Protein AF-A0A7K7GJT8-F1 (afdb_monomer_lite)

Structure (mmCIF, N/CA/C/O backbone):
data_AF-A0A7K7GJT8-F1
#
_entry.id   AF-A0A7K7GJT8-F1
#
loop_
_atom_site.group_PDB
_atom_site.id
_atom_site.type_symbol
_atom_site.label_atom_id
_atom_site.label_alt_id
_atom_site.label_comp_id
_atom_site.label_asym_id
_atom_site.label_entity_id
_atom_site.label_seq_id
_atom_site.pdbx_PDB_ins_code
_atom_site.Cartn_x
_atom_site.Cartn_y
_atom_site.Cartn_z
_atom_site.occupancy
_atom_site.B_iso_or_equiv
_atom_site.auth_seq_id
_atom_site.auth_comp_id
_atom_site.auth_asym_id
_atom_site.auth_atom_id
_atom_site.pdbx_PDB_model_num
ATOM 1 N N . ASP A 1 1 ? -29.298 3.660 -27.509 1.00 39.47 1 ASP A N 1
ATOM 2 C CA . ASP A 1 1 ? -29.161 4.977 -28.147 1.00 39.47 1 ASP A CA 1
ATOM 3 C C . ASP A 1 1 ? -28.005 5.709 -27.476 1.00 39.47 1 ASP A C 1
ATOM 5 O O . ASP A 1 1 ? -28.169 6.257 -26.399 1.00 39.47 1 ASP A O 1
ATOM 9 N N . LEU A 1 2 ? -26.759 5.332 -27.776 1.00 44.94 2 LEU A N 1
ATOM 10 C CA . LEU A 1 2 ? -25.923 5.851 -28.872 1.00 44.94 2 LEU A CA 1
ATOM 11 C C . LEU A 1 2 ? -25.802 7.380 -28.849 1.00 44.94 2 LEU A C 1
ATOM 13 O O . LEU A 1 2 ? -26.699 8.089 -29.284 1.00 44.94 2 LEU A O 1
ATOM 17 N N . GLY A 1 3 ? -24.650 7.869 -28.386 1.00 35.66 3 GLY A N 1
ATOM 18 C CA . GLY A 1 3 ? -24.319 9.288 -28.468 1.00 35.66 3 GLY A CA 1
ATOM 19 C C . GLY A 1 3 ? -22.978 9.669 -27.846 1.00 35.66 3 GLY A C 1
ATOM 20 O O . GLY A 1 3 ? -22.926 10.601 -27.053 1.00 35.66 3 GLY A O 1
ATOM 21 N N . PHE A 1 4 ? -21.887 8.973 -28.189 1.00 38.91 4 PHE A N 1
ATOM 22 C CA . PHE A 1 4 ? -20.541 9.524 -28.000 1.00 38.91 4 PHE A CA 1
ATOM 23 C C . PHE A 1 4 ? -20.404 10.764 -28.896 1.00 38.91 4 PHE A C 1
ATOM 25 O O . PHE A 1 4 ? -20.379 10.632 -30.119 1.00 38.91 4 PHE A O 1
ATOM 32 N N . ARG A 1 5 ? -20.298 11.966 -28.318 1.00 42.88 5 ARG A N 1
ATOM 33 C CA . ARG A 1 5 ? -19.765 13.122 -29.052 1.00 42.88 5 ARG A CA 1
ATOM 34 C C . ARG A 1 5 ? -18.269 13.218 -28.799 1.00 42.88 5 ARG A C 1
ATOM 36 O O . ARG A 1 5 ? -17.836 13.626 -27.727 1.00 42.88 5 ARG A O 1
ATOM 43 N N . ALA A 1 6 ? -17.507 12.844 -29.820 1.00 46.03 6 ALA A N 1
ATOM 44 C CA . ALA A 1 6 ? -16.125 13.254 -29.979 1.00 46.03 6 ALA A CA 1
ATOM 45 C C . ALA A 1 6 ? -16.055 14.788 -30.049 1.00 46.03 6 ALA A C 1
ATOM 47 O O . ALA A 1 6 ? -16.817 15.416 -30.788 1.00 46.03 6 ALA A O 1
ATOM 48 N N . VAL A 1 7 ? -15.137 15.375 -29.287 1.00 44.69 7 VAL A N 1
ATOM 49 C CA . VAL A 1 7 ? -14.633 16.724 -29.538 1.00 44.69 7 VAL A CA 1
ATOM 50 C C . VAL A 1 7 ? -13.154 16.583 -29.877 1.00 44.69 7 VAL A C 1
ATOM 52 O O . VAL A 1 7 ? -12.277 16.658 -29.025 1.00 44.69 7 VAL A O 1
ATOM 55 N N . GLU A 1 8 ? -12.888 16.284 -31.145 1.00 43.06 8 GLU A N 1
ATOM 56 C CA . GLU A 1 8 ? -11.614 16.651 -31.750 1.00 43.06 8 GLU A CA 1
ATOM 57 C C . GLU A 1 8 ? -11.720 18.125 -32.140 1.00 43.06 8 GLU A C 1
ATOM 59 O O . GLU A 1 8 ? -12.668 18.539 -32.806 1.00 43.06 8 GLU A O 1
ATOM 64 N N . GLY A 1 9 ? -10.786 18.928 -31.641 1.00 41.00 9 GLY A N 1
ATOM 65 C CA . GLY A 1 9 ? -10.770 20.376 -31.801 1.00 41.00 9 GLY A CA 1
ATOM 66 C C . GLY A 1 9 ? -9.337 20.876 -31.876 1.00 41.00 9 GLY A C 1
ATOM 67 O O . GLY A 1 9 ? -8.808 21.411 -30.911 1.00 41.00 9 GLY A O 1
ATOM 68 N N . GLU A 1 10 ? -8.713 20.588 -33.014 1.00 47.44 10 GLU A N 1
ATOM 69 C CA . GLU A 1 10 ? -7.806 21.461 -33.765 1.00 47.44 10 GLU A CA 1
ATOM 70 C C . GLU A 1 10 ? -6.846 22.361 -32.961 1.00 47.44 10 GLU A C 1
ATOM 72 O O . GLU A 1 10 ? -7.121 23.523 -32.671 1.00 47.44 10 GLU A O 1
ATOM 77 N N . VAL A 1 11 ? -5.624 21.867 -32.742 1.00 43.91 11 VAL A N 1
ATOM 78 C CA . VAL A 1 11 ? -4.437 22.727 -32.601 1.00 43.91 11 VAL A CA 1
ATOM 79 C C . VAL A 1 11 ? -3.444 22.354 -33.700 1.00 43.91 11 VAL A C 1
ATOM 81 O O . VAL A 1 11 ? -2.338 21.889 -33.451 1.00 43.91 11 VAL A O 1
ATOM 84 N N . PHE A 1 12 ? -3.851 22.556 -34.953 1.00 40.84 12 PHE A N 1
ATOM 85 C CA . PHE A 1 12 ? -2.918 22.649 -36.073 1.00 40.84 12 PHE A CA 1
ATOM 86 C C . PHE A 1 12 ? -2.657 24.128 -36.347 1.00 40.84 12 PHE A C 1
ATOM 88 O O . PHE A 1 12 ? -3.250 24.741 -37.230 1.00 40.84 12 PHE A O 1
ATOM 95 N N . ARG A 1 13 ? -1.755 24.729 -35.562 1.00 40.72 13 ARG A N 1
ATOM 96 C CA . ARG A 1 13 ? -1.077 25.941 -36.023 1.00 40.72 13 ARG A CA 1
ATOM 97 C C . ARG A 1 13 ? -0.062 25.524 -37.079 1.00 40.72 13 ARG A C 1
ATOM 99 O O . ARG A 1 13 ? 0.952 24.912 -36.767 1.00 40.72 13 ARG A O 1
ATOM 106 N N . SER A 1 14 ? -0.403 25.865 -38.313 1.00 40.84 14 SER A N 1
ATOM 107 C CA . SER A 1 14 ? 0.435 26.026 -39.495 1.00 40.84 14 SER A CA 1
ATOM 108 C C . SER A 1 14 ? 1.944 25.998 -39.223 1.00 40.84 14 SER A C 1
ATOM 110 O O . SER A 1 14 ? 2.515 26.966 -38.720 1.00 40.84 14 SER A O 1
ATOM 112 N N . LEU A 1 15 ? 2.599 24.905 -39.618 1.00 43.25 15 LEU A N 1
ATOM 113 C CA . LEU A 1 15 ? 4.038 24.894 -39.873 1.00 43.25 15 LEU A CA 1
ATOM 114 C C . LEU 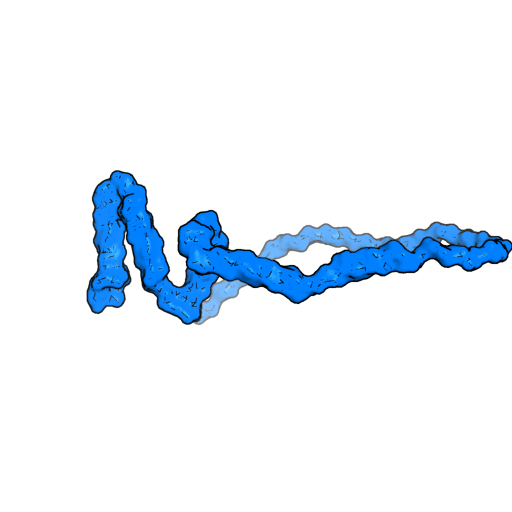A 1 15 ? 4.268 25.515 -41.260 1.00 43.25 15 LEU A C 1
ATOM 116 O O . LEU A 1 15 ? 3.637 25.069 -42.221 1.00 43.25 15 LEU A O 1
ATOM 120 N N . PRO A 1 16 ? 5.136 26.529 -41.410 1.00 41.62 16 PRO A N 1
ATOM 121 C CA . PRO A 1 16 ? 5.504 27.009 -42.731 1.00 41.62 16 PRO A CA 1
ATOM 122 C C . PRO A 1 16 ? 6.258 25.905 -43.482 1.00 41.62 16 PRO A C 1
ATOM 124 O O . PRO A 1 16 ? 7.299 25.419 -43.039 1.00 41.62 16 PRO A O 1
ATOM 127 N N . THR A 1 17 ? 5.727 25.517 -44.639 1.00 43.41 17 THR A N 1
ATOM 128 C CA . THR A 1 17 ? 6.405 24.682 -45.630 1.00 43.41 17 THR A CA 1
ATOM 129 C C . THR A 1 17 ? 7.583 25.459 -46.213 1.00 43.41 17 THR A C 1
ATOM 131 O O . THR A 1 17 ? 7.417 26.214 -47.172 1.00 43.41 17 THR A O 1
ATOM 134 N N . LEU A 1 18 ? 8.783 25.289 -45.652 1.00 37.47 18 LEU A N 1
ATOM 135 C CA . LEU A 1 18 ? 10.015 25.704 -46.322 1.00 37.47 18 LEU A CA 1
ATOM 136 C C . LEU A 1 18 ? 10.370 24.658 -47.389 1.00 37.47 18 LEU A C 1
ATOM 138 O O . LEU A 1 18 ? 11.157 23.740 -47.178 1.00 37.47 18 LEU A O 1
ATOM 142 N N . SER A 1 19 ? 9.747 24.807 -48.556 1.00 49.44 19 SER A N 1
ATOM 143 C CA . SER A 1 19 ? 10.322 24.341 -49.814 1.00 49.44 19 SER A CA 1
ATOM 144 C C . SER A 1 19 ? 11.505 25.258 -50.124 1.00 49.44 19 SER A C 1
ATOM 146 O O . SER A 1 19 ? 11.338 26.376 -50.604 1.00 49.44 19 SER A O 1
ATOM 148 N N . GLY A 1 20 ? 12.700 24.821 -49.745 1.00 37.75 20 GLY A N 1
ATOM 149 C CA . GLY A 1 20 ? 13.942 25.531 -50.010 1.00 37.75 20 GLY A CA 1
ATOM 150 C C . GLY A 1 20 ? 15.037 24.517 -50.274 1.00 37.75 20 GLY A C 1
ATOM 151 O O . GLY A 1 20 ? 15.647 24.005 -49.341 1.00 37.75 20 GLY A O 1
ATOM 152 N N . SER A 1 21 ? 15.261 24.195 -51.547 1.00 51.28 21 SER A N 1
ATOM 153 C CA . SER A 1 21 ? 16.447 23.458 -51.978 1.00 51.28 21 SER A CA 1
ATOM 154 C C . SER A 1 21 ? 17.698 24.236 -51.549 1.00 51.28 21 SER A C 1
ATOM 156 O O . SER A 1 21 ? 17.813 25.413 -51.901 1.00 51.28 21 SER A O 1
ATOM 158 N N . PRO A 1 22 ? 18.645 23.637 -50.811 1.00 43.09 22 PRO A N 1
ATOM 159 C CA . PRO A 1 22 ? 19.897 24.313 -50.513 1.00 43.09 22 PRO A CA 1
ATOM 160 C C . PRO A 1 22 ? 20.756 24.367 -51.786 1.00 43.09 22 PRO A C 1
ATOM 162 O O . PRO A 1 22 ? 21.120 23.335 -52.349 1.00 43.09 22 PRO A O 1
ATOM 165 N N . GLN A 1 23 ? 21.052 25.579 -52.262 1.00 50.16 23 GLN A N 1
ATOM 166 C CA . GLN A 1 23 ? 22.049 25.811 -53.310 1.00 50.16 23 GLN A CA 1
ATOM 167 C C . GLN A 1 23 ? 23.450 25.507 -52.769 1.00 50.16 23 GLN A C 1
ATOM 169 O O . GLN A 1 23 ? 23.826 25.984 -51.698 1.00 50.16 23 GLN A O 1
ATOM 174 N N . LEU A 1 24 ? 24.218 24.727 -53.531 1.00 53.00 24 LEU A N 1
ATOM 175 C CA . LEU A 1 24 ? 25.621 24.428 -53.258 1.00 53.00 24 LEU A CA 1
ATOM 176 C C . LEU A 1 24 ? 26.492 25.645 -53.617 1.00 53.00 24 LEU A C 1
ATOM 178 O O . LEU A 1 24 ? 26.412 26.121 -54.752 1.00 53.00 24 LEU A O 1
ATOM 182 N N . PRO A 1 25 ? 27.342 26.148 -52.707 1.00 39.81 25 PRO A N 1
ATOM 183 C CA . PRO A 1 25 ? 28.303 27.183 -53.039 1.00 39.81 25 PRO A CA 1
ATOM 184 C C . PRO A 1 25 ? 29.561 26.560 -53.660 1.00 39.81 25 PRO A C 1
ATOM 186 O O . PRO A 1 25 ? 30.218 25.734 -53.038 1.00 39.81 25 PRO A O 1
ATOM 189 N N . GLY A 1 26 ? 29.911 27.023 -54.861 1.00 43.31 26 GLY A N 1
ATOM 190 C CA . GLY A 1 26 ? 31.281 27.013 -55.381 1.00 43.31 26 GLY A CA 1
ATOM 191 C C . GLY A 1 26 ? 31.794 25.677 -55.920 1.00 43.31 26 GLY A C 1
ATOM 192 O O . GLY A 1 26 ? 32.139 24.765 -55.177 1.00 43.31 26 GLY A O 1
ATOM 193 N N . SER A 1 27 ? 31.955 25.600 -57.241 1.00 47.31 27 SER A N 1
ATOM 194 C CA . SER A 1 27 ? 32.888 24.659 -57.858 1.00 47.31 27 SER A CA 1
ATOM 195 C C . SER A 1 27 ? 34.308 25.012 -57.405 1.00 47.31 27 SER A C 1
ATOM 197 O O . SER A 1 27 ? 34.875 26.008 -57.862 1.00 47.31 27 SER A O 1
ATOM 199 N N . PHE A 1 28 ? 34.887 24.220 -56.508 1.00 42.78 28 PHE A N 1
ATOM 200 C CA . PHE A 1 28 ? 36.320 24.283 -56.253 1.00 42.78 28 PHE A CA 1
ATOM 201 C C . PHE A 1 28 ? 37.034 23.600 -57.420 1.00 42.78 28 PHE A C 1
ATOM 203 O O . PHE A 1 28 ? 36.830 22.417 -57.689 1.00 42.78 28 PHE A O 1
ATOM 210 N N . SER A 1 29 ? 37.828 24.381 -58.149 1.00 50.03 29 SER A N 1
ATOM 211 C CA . SER A 1 29 ? 38.801 23.860 -59.100 1.00 50.03 29 SER A CA 1
ATOM 212 C C . SER A 1 29 ? 39.845 23.099 -58.289 1.00 50.03 29 SER A C 1
ATOM 214 O O . SER A 1 29 ? 40.575 23.717 -57.522 1.00 50.03 29 SER A O 1
ATOM 216 N N . MET A 1 30 ? 39.859 21.771 -58.395 1.00 55.44 30 MET A N 1
ATOM 217 C CA . MET A 1 30 ? 40.840 20.932 -57.714 1.00 55.44 30 MET A CA 1
ATOM 218 C C . MET A 1 30 ? 42.108 20.912 -58.561 1.00 55.44 30 MET A C 1
ATOM 220 O O . MET A 1 30 ? 42.183 20.192 -59.558 1.00 55.44 30 MET A O 1
ATOM 224 N N . ASP A 1 31 ? 43.069 21.764 -58.213 1.00 49.34 31 ASP A N 1
ATOM 225 C CA . ASP A 1 31 ? 44.429 21.609 -58.699 1.00 49.34 31 ASP A CA 1
ATOM 226 C C . ASP A 1 31 ? 45.080 20.390 -58.035 1.00 49.34 31 ASP A C 1
ATOM 228 O O . ASP A 1 31 ? 44.798 20.011 -56.898 1.00 49.34 31 ASP A O 1
ATOM 232 N N . SER A 1 32 ? 45.867 19.694 -58.845 1.00 52.09 32 SER A N 1
ATOM 233 C CA . SER A 1 32 ? 46.510 18.437 -58.506 1.00 52.09 32 SER A CA 1
ATOM 234 C C . SER A 1 32 ? 47.648 18.705 -57.527 1.00 52.09 32 SER A C 1
ATOM 236 O O . SER A 1 32 ? 48.617 19.356 -57.911 1.00 52.09 32 SER A O 1
ATOM 238 N N . GLN A 1 33 ? 47.564 18.153 -56.314 1.00 53.81 33 GLN A N 1
ATOM 239 C CA . GLN A 1 33 ? 48.698 18.103 -55.398 1.00 53.81 33 GLN A CA 1
ATOM 240 C C . GLN A 1 33 ? 48.888 16.700 -54.803 1.00 53.81 33 GLN A C 1
ATOM 242 O O . GLN A 1 33 ? 47.974 16.022 -54.338 1.00 53.81 33 GLN A O 1
ATOM 247 N N . ASP A 1 34 ? 50.126 16.288 -54.971 1.00 52.19 34 ASP A N 1
ATOM 248 C CA . ASP A 1 34 ? 50.863 15.055 -54.783 1.00 52.19 34 ASP A CA 1
ATOM 249 C C . ASP A 1 34 ? 51.256 14.781 -53.320 1.00 52.19 34 ASP A C 1
ATOM 251 O O . ASP A 1 34 ? 51.515 15.720 -52.581 1.00 52.19 34 ASP A O 1
ATOM 255 N N . GLY A 1 35 ? 51.332 13.485 -52.959 1.00 53.88 35 GLY A N 1
ATOM 256 C CA . GLY A 1 35 ? 52.096 12.878 -51.840 1.00 53.88 35 GLY A CA 1
ATOM 257 C C . GLY A 1 35 ? 51.859 13.442 -50.428 1.00 53.88 35 GLY A C 1
ATOM 258 O O . GLY A 1 35 ? 52.152 14.587 -50.137 1.00 53.88 35 GLY A O 1
ATOM 259 N N . GLU A 1 36 ? 51.378 12.699 -49.434 1.00 45.41 36 GLU A N 1
ATOM 260 C CA . GLU A 1 36 ? 52.061 11.577 -48.777 1.00 45.41 36 GLU A CA 1
ATOM 261 C C . GLU A 1 36 ? 51.084 10.982 -47.743 1.00 45.41 36 GLU A C 1
ATOM 263 O O . GLU A 1 36 ? 50.455 11.706 -46.967 1.00 45.41 36 GLU A O 1
ATOM 268 N N . ALA A 1 37 ? 50.948 9.657 -47.716 1.00 51.25 37 ALA A N 1
ATOM 269 C CA . ALA A 1 37 ? 50.132 8.951 -46.733 1.00 51.25 37 ALA A CA 1
ATOM 270 C C . ALA A 1 37 ? 50.930 8.748 -45.431 1.00 51.25 37 ALA A C 1
ATOM 272 O O . ALA A 1 37 ? 51.608 7.739 -45.259 1.00 51.25 37 ALA A O 1
ATOM 273 N N . GLY A 1 38 ? 50.836 9.703 -44.503 1.00 46.50 38 GLY A N 1
ATOM 274 C CA . GLY A 1 38 ? 51.333 9.575 -43.130 1.00 46.50 38 GLY A CA 1
ATOM 275 C C . GLY A 1 38 ? 50.214 9.159 -42.174 1.00 46.50 38 GLY A C 1
ATOM 276 O O . GLY A 1 38 ? 49.309 9.936 -41.885 1.00 46.50 38 GLY A O 1
ATOM 277 N N . LEU A 1 39 ? 50.258 7.912 -41.713 1.00 56.62 39 LEU A N 1
ATOM 278 C CA . LEU A 1 39 ? 49.297 7.284 -40.805 1.00 56.62 39 LEU A CA 1
ATOM 279 C C . LEU A 1 39 ? 49.351 7.909 -39.397 1.00 56.62 39 LEU A C 1
ATOM 281 O O . LEU A 1 39 ? 50.217 7.552 -38.610 1.00 56.62 39 LEU A O 1
ATOM 285 N N . GLU A 1 40 ? 48.390 8.760 -39.041 1.00 52.75 40 GLU A N 1
ATOM 286 C CA . GLU A 1 40 ? 48.118 9.106 -37.635 1.00 52.75 40 GLU A CA 1
ATOM 287 C C . GLU A 1 40 ? 46.619 9.381 -37.427 1.00 52.75 40 GLU A C 1
ATOM 289 O O . GLU A 1 40 ? 46.174 10.500 -37.199 1.00 52.75 40 GLU A O 1
ATOM 294 N N . SER A 1 41 ? 45.775 8.359 -37.589 1.00 51.34 41 SER A N 1
ATOM 295 C CA . SER A 1 41 ? 44.368 8.468 -37.171 1.00 51.34 41 SER A CA 1
ATOM 296 C C . SER A 1 41 ? 43.719 7.101 -36.979 1.00 51.34 41 SER A C 1
ATOM 298 O O . SER A 1 41 ? 42.708 6.758 -37.589 1.00 51.34 41 SER A O 1
ATOM 300 N N . THR A 1 42 ? 44.336 6.259 -36.154 1.00 50.81 42 THR A N 1
ATOM 301 C CA . THR A 1 42 ? 43.770 4.948 -35.798 1.00 50.81 42 THR A CA 1
ATOM 302 C C . THR A 1 42 ? 43.618 4.743 -34.293 1.00 50.81 42 THR A C 1
ATOM 304 O O . THR A 1 42 ? 42.737 3.982 -33.898 1.00 50.81 42 THR A O 1
ATOM 307 N N . GLU A 1 43 ? 44.347 5.475 -33.445 1.00 55.34 43 GLU A N 1
ATOM 308 C CA . GLU A 1 43 ? 44.204 5.366 -31.982 1.00 55.34 43 GLU A CA 1
ATOM 309 C C . GLU A 1 43 ? 42.929 6.038 -31.454 1.00 55.34 43 GLU A C 1
ATOM 311 O O . GLU A 1 43 ? 42.153 5.410 -30.733 1.00 55.34 43 GLU A O 1
ATOM 316 N N . VAL A 1 44 ? 42.616 7.259 -31.900 1.00 56.38 44 VAL A N 1
ATOM 317 C CA . VAL A 1 44 ? 41.440 8.015 -31.416 1.00 56.38 44 VAL A CA 1
ATOM 318 C C . VAL A 1 44 ? 40.120 7.307 -31.758 1.00 56.38 44 VAL A C 1
ATOM 320 O O . VAL A 1 44 ? 39.158 7.332 -30.989 1.00 56.38 44 VAL A O 1
ATOM 323 N N . ARG A 1 45 ? 40.070 6.611 -32.901 1.00 54.50 45 ARG A N 1
ATOM 324 C CA . ARG A 1 45 ? 38.891 5.843 -33.329 1.00 54.50 45 ARG A CA 1
ATOM 325 C C . ARG A 1 45 ? 38.673 4.598 -32.464 1.00 54.50 45 ARG A C 1
ATOM 327 O O . ARG A 1 45 ? 37.521 4.226 -32.250 1.00 54.50 45 ARG A O 1
ATOM 334 N N . GLY A 1 46 ? 39.747 3.988 -31.957 1.00 57.31 46 GLY A N 1
ATOM 335 C CA . GLY A 1 46 ? 39.683 2.858 -31.029 1.00 57.31 46 GLY A CA 1
ATOM 336 C C . GLY A 1 46 ? 39.119 3.267 -29.669 1.00 57.31 46 GLY A C 1
ATOM 337 O O . GLY A 1 46 ? 38.189 2.634 -29.181 1.00 57.31 46 GLY A O 1
ATOM 338 N N . GLU A 1 47 ? 39.593 4.381 -29.108 1.00 60.41 47 GLU A N 1
ATOM 339 C CA . GLU A 1 47 ? 39.123 4.885 -27.808 1.00 60.41 47 GLU A CA 1
ATOM 340 C C . GLU A 1 47 ? 37.657 5.333 -27.826 1.00 60.41 47 GLU A C 1
ATOM 342 O O . GLU A 1 47 ? 36.901 5.092 -26.881 1.00 60.41 47 GLU A O 1
ATOM 347 N N . ILE A 1 48 ? 37.238 5.990 -28.910 1.00 69.06 48 ILE A N 1
ATOM 348 C CA . ILE A 1 48 ? 35.857 6.441 -29.085 1.00 69.06 48 ILE A CA 1
ATOM 349 C C . ILE A 1 48 ? 34.922 5.231 -29.239 1.00 69.06 48 ILE A C 1
ATOM 351 O O . ILE A 1 48 ? 33.868 5.194 -28.606 1.00 69.06 48 ILE A O 1
ATOM 355 N N . TRP A 1 49 ? 35.311 4.216 -30.018 1.00 63.38 49 TRP A N 1
ATOM 356 C CA . TRP A 1 49 ? 34.512 3.000 -30.218 1.00 63.38 49 TRP A CA 1
ATOM 357 C C . TRP A 1 49 ? 34.429 2.129 -28.953 1.00 63.38 49 TRP A C 1
ATOM 359 O O . TRP A 1 49 ? 33.363 1.600 -28.648 1.00 63.38 49 TRP A O 1
ATOM 369 N N . GLU A 1 50 ? 35.508 2.056 -28.165 1.00 62.31 50 GLU A N 1
ATOM 370 C CA . GLU A 1 50 ? 35.531 1.406 -26.844 1.00 62.31 50 GLU A CA 1
ATOM 371 C C . GLU A 1 50 ? 34.606 2.111 -25.837 1.00 62.31 50 GLU A C 1
ATOM 373 O O . GLU A 1 50 ? 33.854 1.450 -25.122 1.00 62.31 50 GLU A O 1
ATOM 378 N N . LYS A 1 51 ? 34.571 3.453 -25.825 1.00 59.19 51 LYS A N 1
ATOM 379 C CA . LYS A 1 51 ? 33.630 4.220 -24.985 1.00 59.19 51 LYS A CA 1
ATOM 380 C C . LYS A 1 51 ? 32.167 4.026 -25.386 1.00 59.19 51 LYS A C 1
ATOM 382 O O . LYS A 1 51 ? 31.302 3.982 -24.514 1.00 59.19 51 LYS A O 1
ATOM 387 N N . PHE A 1 52 ? 31.872 3.897 -26.680 1.00 60.78 52 PHE A N 1
ATOM 388 C CA . PHE A 1 52 ? 30.514 3.596 -27.151 1.00 60.78 52 PHE A CA 1
ATOM 389 C C . PHE A 1 52 ? 30.100 2.140 -26.908 1.00 60.78 52 PHE A C 1
ATOM 391 O O . PHE A 1 52 ? 28.906 1.840 -26.898 1.00 60.78 52 PHE A O 1
ATOM 398 N N . GLN A 1 53 ? 31.068 1.255 -26.668 1.00 57.44 53 GLN A N 1
ATOM 399 C CA . GLN A 1 53 ? 30.860 -0.146 -26.325 1.00 57.44 53 GLN A CA 1
ATOM 400 C C . GLN A 1 53 ? 31.010 -0.398 -24.818 1.00 57.44 53 GLN A C 1
ATOM 402 O O . GLN A 1 53 ? 31.398 -1.487 -24.390 1.00 57.44 53 GLN A O 1
ATOM 407 N N . GLU A 1 54 ? 30.660 0.574 -23.971 1.00 57.97 54 GLU A N 1
ATOM 408 C CA . GLU A 1 54 ? 30.387 0.255 -22.575 1.00 57.97 54 GLU A CA 1
ATOM 409 C C . GLU A 1 54 ? 29.208 -0.728 -22.547 1.00 57.97 54 GLU A C 1
ATOM 411 O O . GLU A 1 54 ? 28.069 -0.385 -22.862 1.00 57.97 54 GLU A O 1
ATOM 416 N N . SER A 1 55 ? 29.536 -2.000 -22.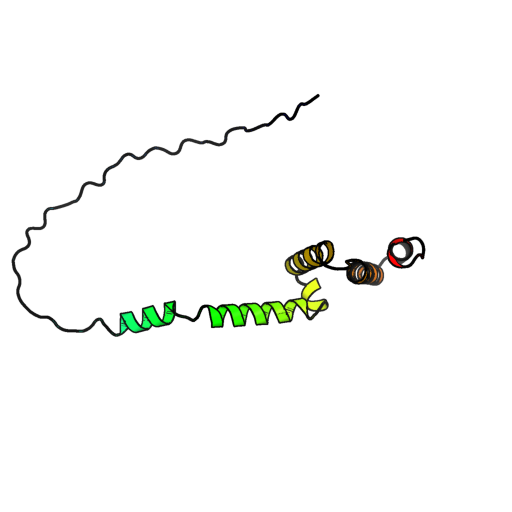289 1.00 62.69 55 SER A N 1
ATOM 417 C CA . SER A 1 55 ? 28.651 -3.131 -22.558 1.00 62.69 55 SER A CA 1
ATOM 418 C C . SER A 1 55 ? 27.253 -2.883 -21.977 1.00 62.69 55 SER A C 1
ATOM 420 O O . SER A 1 55 ? 27.137 -2.682 -20.760 1.00 62.69 55 SER A O 1
ATOM 422 N N . PRO A 1 56 ? 26.183 -2.928 -22.796 1.00 62.47 56 PRO A N 1
ATOM 423 C CA . PRO A 1 56 ? 24.823 -2.702 -22.319 1.00 62.47 56 PRO A CA 1
ATOM 424 C C . PRO A 1 56 ? 24.484 -3.641 -21.158 1.00 62.47 56 PRO A C 1
ATOM 426 O O . PRO A 1 56 ? 23.794 -3.240 -20.229 1.00 62.47 56 PRO A O 1
ATOM 429 N N . GLU A 1 57 ? 25.053 -4.848 -21.126 1.00 67.12 57 GLU A N 1
ATOM 430 C CA . GLU A 1 57 ? 24.886 -5.807 -20.030 1.00 67.12 57 GLU A CA 1
ATOM 431 C C . GLU A 1 57 ? 25.460 -5.321 -18.692 1.00 67.12 57 GLU A C 1
ATOM 433 O O . GLU A 1 57 ? 24.846 -5.529 -17.643 1.00 67.12 57 GLU A O 1
ATOM 438 N N . LYS A 1 58 ? 26.604 -4.620 -18.699 1.00 71.81 58 LYS A N 1
ATOM 439 C CA . LYS A 1 58 ? 27.164 -4.007 -17.481 1.00 71.81 58 LYS A CA 1
ATOM 440 C C . LYS A 1 58 ? 26.238 -2.915 -16.950 1.00 71.81 58 LYS A C 1
ATOM 442 O O . LYS A 1 58 ? 26.012 -2.834 -15.739 1.00 71.81 58 LYS A O 1
ATOM 447 N N . ASN A 1 59 ? 25.667 -2.115 -17.849 1.00 73.69 59 ASN A N 1
ATOM 448 C CA . ASN A 1 59 ? 24.702 -1.079 -17.498 1.00 73.69 59 ASN A CA 1
ATOM 449 C C . ASN A 1 59 ? 23.403 -1.698 -16.944 1.00 73.69 59 ASN A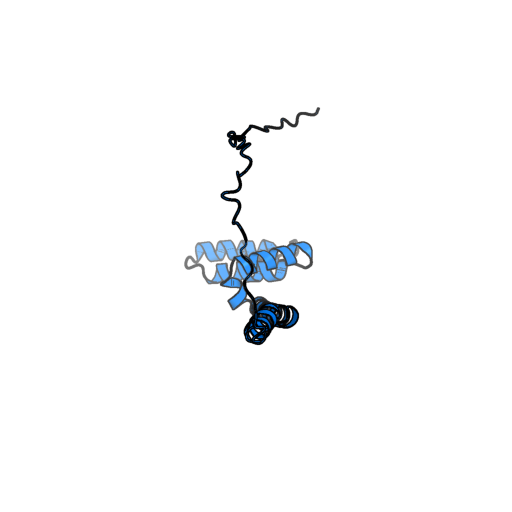 C 1
ATOM 451 O O . ASN A 1 59 ? 22.989 -1.374 -15.829 1.00 73.69 59 ASN A O 1
ATOM 455 N N . TRP A 1 60 ? 22.835 -2.693 -17.631 1.00 73.44 60 TRP A N 1
ATOM 456 C CA . TRP A 1 60 ? 21.656 -3.433 -17.168 1.00 73.44 60 TRP A CA 1
ATOM 457 C C . TRP A 1 60 ? 21.878 -4.109 -15.815 1.00 73.44 60 TRP A C 1
ATOM 459 O O . TRP A 1 60 ? 21.019 -4.030 -14.937 1.00 73.44 60 TRP A O 1
ATOM 469 N N . GLY A 1 61 ? 23.045 -4.719 -15.596 1.00 78.12 61 GLY A N 1
ATOM 470 C CA . GLY A 1 61 ? 23.411 -5.319 -14.315 1.00 78.12 61 GLY A CA 1
ATOM 471 C C . GLY A 1 61 ? 23.465 -4.296 -13.179 1.00 78.12 61 GLY A C 1
ATOM 472 O O . GLY A 1 61 ? 22.973 -4.560 -12.076 1.00 78.12 61 GLY A O 1
ATOM 473 N N . LYS A 1 62 ? 24.000 -3.098 -13.447 1.00 75.31 62 LYS A N 1
ATOM 474 C CA . LYS A 1 62 ? 24.039 -1.997 -12.477 1.00 75.31 62 LYS A CA 1
ATOM 475 C C . LYS A 1 62 ? 22.642 -1.460 -12.174 1.00 75.31 62 LYS A C 1
ATOM 477 O O . LYS A 1 62 ? 22.301 -1.294 -11.002 1.00 75.31 62 LYS A O 1
ATOM 482 N N . ILE A 1 63 ? 21.832 -1.238 -13.206 1.00 74.81 63 ILE A N 1
ATOM 483 C CA . ILE A 1 63 ? 20.437 -0.811 -13.091 1.00 74.81 63 ILE A CA 1
ATOM 484 C C . ILE A 1 63 ? 19.642 -1.824 -12.258 1.00 74.81 63 ILE A C 1
ATOM 486 O O . ILE A 1 63 ? 19.013 -1.442 -11.271 1.00 74.81 63 ILE A O 1
ATOM 490 N N . ARG A 1 64 ? 19.740 -3.121 -12.579 1.00 72.25 64 ARG A N 1
ATOM 491 C CA . ARG A 1 64 ? 19.068 -4.204 -11.848 1.00 72.25 64 ARG A CA 1
ATOM 492 C C . ARG A 1 64 ? 19.448 -4.207 -10.374 1.00 72.25 64 ARG A C 1
ATOM 494 O O . ARG A 1 64 ? 18.563 -4.214 -9.530 1.00 72.25 64 ARG A O 1
ATOM 501 N N . LYS A 1 65 ? 20.745 -4.140 -10.053 1.00 76.69 65 LYS A N 1
ATOM 502 C CA . LYS A 1 65 ? 21.224 -4.110 -8.660 1.00 76.69 65 LYS A CA 1
ATOM 503 C C . LYS A 1 65 ? 20.690 -2.898 -7.893 1.00 76.69 65 LYS A C 1
ATOM 505 O O . LYS A 1 65 ? 20.323 -3.008 -6.725 1.00 76.69 65 LYS A O 1
ATOM 510 N N . ASN A 1 66 ? 20.642 -1.740 -8.549 1.00 72.94 66 ASN A N 1
ATOM 511 C CA . ASN A 1 66 ? 20.105 -0.528 -7.944 1.00 72.94 66 ASN A CA 1
ATOM 512 C C . ASN A 1 66 ? 18.596 -0.665 -7.669 1.00 72.94 66 ASN A C 1
ATOM 514 O O . ASN A 1 66 ? 18.165 -0.309 -6.573 1.00 72.94 66 ASN A O 1
ATOM 518 N N . PHE A 1 67 ? 17.816 -1.214 -8.610 1.00 73.00 67 PHE A N 1
ATOM 519 C CA . PHE A 1 67 ? 16.382 -1.475 -8.426 1.00 73.00 67 PHE A CA 1
ATOM 520 C C . PHE A 1 67 ? 16.104 -2.512 -7.339 1.00 73.00 67 PHE A C 1
ATOM 522 O O . PHE A 1 67 ? 15.256 -2.273 -6.483 1.00 73.00 67 PHE A O 1
ATOM 529 N N . ASP A 1 68 ? 16.857 -3.609 -7.327 1.00 74.44 68 ASP A N 1
ATOM 530 C CA . ASP A 1 68 ? 16.710 -4.690 -6.350 1.00 74.44 68 ASP A CA 1
ATOM 531 C C . ASP A 1 68 ? 16.872 -4.149 -4.918 1.00 74.44 68 ASP A C 1
ATOM 533 O O . ASP A 1 68 ? 16.030 -4.355 -4.050 1.00 74.44 68 ASP A O 1
ATOM 537 N N . SER A 1 69 ? 17.866 -3.281 -4.705 1.00 80.12 69 SER A N 1
ATOM 538 C CA . SER A 1 69 ? 18.079 -2.645 -3.401 1.00 80.12 69 SER A CA 1
ATOM 539 C C . SER A 1 69 ? 16.922 -1.746 -2.931 1.00 80.12 69 SER A C 1
ATOM 541 O O . SER A 1 69 ? 16.785 -1.518 -1.733 1.00 80.12 69 SER A O 1
ATOM 543 N N . VAL A 1 70 ? 16.132 -1.171 -3.845 1.00 83.44 70 VAL A N 1
ATOM 544 C CA . VAL A 1 70 ? 15.088 -0.182 -3.514 1.00 83.44 70 VAL A CA 1
ATOM 545 C C . VAL A 1 70 ? 13.794 -0.860 -3.084 1.00 83.44 70 VAL A C 1
ATOM 547 O O . VAL A 1 70 ? 13.118 -0.342 -2.203 1.00 83.44 70 VAL A O 1
ATOM 550 N N . PHE A 1 71 ? 13.451 -1.996 -3.695 1.00 87.00 71 PHE A N 1
ATOM 551 C CA . PHE A 1 71 ? 12.224 -2.731 -3.380 1.00 87.00 71 PHE A CA 1
ATOM 552 C C . PHE A 1 71 ? 12.390 -3.728 -2.224 1.00 87.00 71 PHE A C 1
ATOM 554 O O . PHE A 1 71 ? 11.390 -4.163 -1.665 1.00 87.00 71 PHE A O 1
ATOM 561 N N . GLN A 1 72 ? 13.625 -4.060 -1.832 1.00 88.94 72 GLN A N 1
ATOM 562 C CA . GLN A 1 72 ? 13.897 -4.931 -0.680 1.00 88.94 72 GLN A CA 1
ATOM 563 C C . GLN A 1 72 ? 13.618 -4.269 0.679 1.00 88.94 72 GLN A C 1
ATOM 565 O O . GLN A 1 72 ? 13.339 -4.967 1.650 1.00 88.94 72 GLN A O 1
ATOM 570 N N . ASP A 1 73 ? 13.695 -2.939 0.765 1.00 89.69 73 ASP A N 1
ATOM 571 C CA . ASP A 1 73 ? 13.516 -2.195 2.014 1.00 89.69 73 ASP A CA 1
ATOM 572 C C . ASP A 1 73 ? 12.293 -1.279 1.922 1.00 89.69 73 ASP A C 1
ATOM 574 O O . ASP A 1 73 ? 12.284 -0.281 1.196 1.00 89.69 73 ASP A O 1
ATOM 578 N N . LEU A 1 74 ? 11.265 -1.599 2.710 1.00 87.19 74 LEU A N 1
ATOM 579 C CA . LEU A 1 74 ? 10.019 -0.842 2.747 1.00 87.19 74 LEU A CA 1
ATOM 580 C C . LEU A 1 74 ? 10.214 0.598 3.252 1.00 87.19 74 LEU A C 1
ATOM 582 O O . LEU A 1 74 ? 9.532 1.508 2.781 1.00 87.19 74 LEU A O 1
ATOM 586 N N . GLY A 1 75 ? 11.177 0.840 4.145 1.00 88.00 75 GLY A N 1
ATOM 587 C CA . GLY A 1 75 ? 11.536 2.183 4.600 1.00 88.00 75 GLY A CA 1
ATOM 588 C C . GLY A 1 75 ? 12.090 3.046 3.463 1.00 88.00 75 GLY A C 1
ATOM 589 O O . GLY A 1 75 ? 11.679 4.196 3.293 1.00 88.00 75 GLY A O 1
ATOM 590 N N . ARG A 1 76 ? 12.960 2.474 2.621 1.00 88.56 76 ARG A N 1
ATOM 591 C CA . ARG A 1 76 ? 13.486 3.141 1.412 1.00 88.56 76 ARG A CA 1
ATOM 592 C C . ARG A 1 76 ? 12.450 3.263 0.303 1.00 88.56 76 ARG A C 1
ATOM 594 O O . ARG A 1 76 ? 12.493 4.224 -0.463 1.00 88.56 76 ARG A O 1
ATOM 601 N N . LEU A 1 77 ? 11.532 2.310 0.201 1.00 90.81 77 LEU A N 1
ATOM 602 C CA . LEU A 1 77 ? 10.463 2.354 -0.787 1.00 90.81 77 LEU A CA 1
ATOM 603 C C . LEU A 1 77 ? 9.477 3.492 -0.484 1.00 90.81 77 LEU A C 1
ATOM 605 O O . LEU A 1 77 ? 9.109 4.247 -1.382 1.00 90.81 77 LEU A O 1
ATOM 609 N N . LYS A 1 78 ? 9.115 3.674 0.790 1.00 89.19 78 LYS A N 1
ATOM 610 C CA . LYS A 1 78 ? 8.197 4.728 1.250 1.00 89.19 78 LYS A CA 1
ATOM 611 C C . LYS A 1 78 ? 8.721 6.148 1.060 1.00 89.19 78 LYS A C 1
ATOM 613 O O . LYS A 1 78 ? 7.935 7.045 0.776 1.00 89.19 78 LYS A O 1
ATOM 618 N N . SER A 1 79 ? 10.032 6.367 1.161 1.00 90.56 79 SER A N 1
ATOM 619 C CA . SER A 1 79 ? 10.625 7.684 0.880 1.00 90.56 79 SER A CA 1
ATOM 620 C C . SER A 1 79 ? 10.634 8.039 -0.614 1.00 90.56 79 SER A C 1
ATOM 622 O O . SER A 1 79 ? 10.966 9.165 -0.985 1.00 90.56 79 SER A O 1
ATOM 624 N N . ARG A 1 80 ? 10.255 7.097 -1.493 1.00 92.44 80 ARG A N 1
ATOM 625 C CA . ARG A 1 80 ? 10.252 7.251 -2.953 1.00 92.44 80 ARG A CA 1
ATOM 626 C C . ARG A 1 80 ? 8.841 7.013 -3.509 1.00 92.44 80 ARG A C 1
ATOM 628 O O . ARG A 1 80 ? 8.576 5.933 -4.044 1.00 92.44 80 ARG A O 1
ATOM 635 N N . PRO A 1 81 ? 7.945 8.019 -3.485 1.00 91.00 81 PRO A N 1
ATOM 636 C CA . PRO A 1 81 ? 6.527 7.838 -3.820 1.00 91.00 81 PRO A CA 1
ATOM 637 C C . PRO A 1 81 ? 6.295 7.271 -5.229 1.00 91.00 81 PRO A C 1
ATOM 639 O O . PRO A 1 81 ? 5.403 6.451 -5.422 1.00 91.00 81 PRO A O 1
ATOM 642 N N . ALA A 1 82 ? 7.142 7.617 -6.205 1.00 95.44 82 ALA A N 1
ATOM 643 C CA . ALA A 1 82 ? 7.059 7.052 -7.553 1.00 95.44 82 ALA A CA 1
ATOM 644 C C . ALA A 1 82 ? 7.344 5.536 -7.595 1.00 95.44 82 ALA A C 1
ATOM 646 O O . ALA A 1 82 ? 6.680 4.804 -8.324 1.00 95.44 82 ALA A O 1
ATOM 647 N N . HIS A 1 83 ? 8.305 5.047 -6.804 1.00 93.00 83 HIS A N 1
ATOM 648 C CA . HIS A 1 83 ? 8.624 3.614 -6.757 1.00 93.00 83 HIS A CA 1
ATOM 649 C C . HIS A 1 83 ? 7.543 2.850 -5.992 1.00 93.00 83 HIS A C 1
ATOM 651 O O . HIS A 1 83 ? 7.131 1.777 -6.426 1.00 93.00 83 HIS A O 1
ATOM 657 N N . LEU A 1 84 ? 7.027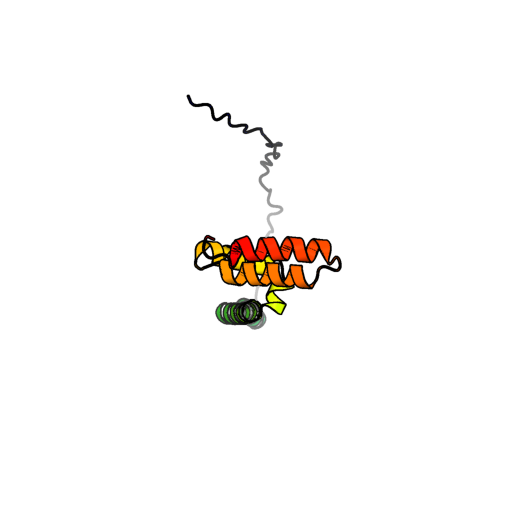 3.437 -4.907 1.00 93.88 84 LEU A N 1
ATOM 658 C CA . LEU A 1 84 ? 5.887 2.887 -4.182 1.00 93.88 84 LEU A CA 1
ATOM 659 C C . LEU A 1 84 ? 4.644 2.777 -5.079 1.00 93.88 84 LEU A C 1
ATOM 661 O O . LEU A 1 84 ? 3.973 1.755 -5.044 1.00 93.88 84 LEU A O 1
ATOM 665 N N . ALA A 1 85 ? 4.363 3.770 -5.930 1.00 93.88 85 ALA A N 1
ATOM 666 C CA . ALA A 1 85 ? 3.238 3.717 -6.867 1.00 93.88 85 ALA A CA 1
ATOM 667 C C . ALA A 1 85 ? 3.366 2.567 -7.883 1.00 93.88 85 ALA A C 1
ATOM 669 O O . ALA A 1 85 ? 2.390 1.870 -8.156 1.00 93.88 85 ALA A O 1
ATOM 670 N N . VAL A 1 86 ? 4.573 2.326 -8.410 1.00 93.94 86 VAL A N 1
ATOM 671 C CA . VAL A 1 86 ? 4.841 1.170 -9.285 1.00 93.94 86 VAL A CA 1
ATOM 672 C C . VAL A 1 86 ? 4.650 -0.144 -8.525 1.00 93.94 86 VAL A C 1
ATOM 674 O O . VAL A 1 86 ? 4.034 -1.068 -9.054 1.00 93.94 86 VAL A O 1
ATOM 677 N N . PHE A 1 87 ? 5.116 -0.220 -7.276 1.00 92.75 87 PHE A N 1
ATOM 678 C CA . PHE A 1 87 ? 4.931 -1.401 -6.432 1.00 92.75 87 PHE A CA 1
ATOM 679 C C . PHE A 1 87 ? 3.455 -1.662 -6.106 1.00 92.75 87 PHE A C 1
ATOM 681 O O . PHE A 1 87 ? 2.992 -2.792 -6.224 1.00 92.75 87 PHE A O 1
ATOM 688 N N . LEU A 1 88 ? 2.687 -0.618 -5.791 1.00 94.25 88 LEU A N 1
ATOM 689 C CA . LEU A 1 88 ? 1.242 -0.709 -5.581 1.00 94.25 88 LEU A CA 1
ATOM 690 C C . LEU A 1 88 ? 0.522 -1.178 -6.844 1.00 94.25 88 LEU A C 1
ATOM 692 O O . LEU A 1 88 ? -0.324 -2.062 -6.770 1.00 94.25 88 LEU A O 1
ATOM 696 N N . ARG A 1 89 ? 0.889 -0.646 -8.016 1.00 94.94 89 ARG A N 1
ATOM 697 C CA . ARG A 1 89 ? 0.345 -1.115 -9.297 1.00 94.94 89 ARG A CA 1
ATOM 698 C C . ARG A 1 89 ? 0.625 -2.602 -9.520 1.00 94.94 89 ARG A C 1
ATOM 700 O O . ARG A 1 89 ? -0.260 -3.311 -9.996 1.00 94.94 89 ARG A O 1
ATOM 707 N N . PHE A 1 90 ? 1.833 -3.060 -9.191 1.00 94.44 90 PHE A N 1
ATOM 708 C CA . PHE A 1 90 ? 2.187 -4.475 -9.253 1.00 94.44 90 PHE A CA 1
ATOM 709 C C . PHE A 1 90 ? 1.315 -5.306 -8.308 1.00 94.44 90 PHE A C 1
ATOM 711 O O . PHE A 1 90 ? 0.681 -6.246 -8.775 1.00 94.44 90 PHE A O 1
ATOM 718 N N . LEU A 1 91 ? 1.212 -4.930 -7.028 1.00 94.19 91 LEU A N 1
ATOM 719 C CA . LEU A 1 91 ? 0.403 -5.666 -6.054 1.00 94.19 91 LEU A CA 1
ATOM 720 C C . LEU A 1 91 ? -1.058 -5.752 -6.485 1.00 94.19 91 LEU A C 1
ATOM 722 O O . LEU A 1 91 ? -1.583 -6.847 -6.575 1.00 94.19 91 LEU A O 1
ATOM 726 N N . LEU A 1 92 ? -1.674 -4.633 -6.873 1.00 92.50 92 LEU A N 1
ATOM 727 C CA . LEU A 1 92 ? -3.068 -4.602 -7.334 1.00 92.50 92 LEU A CA 1
ATOM 728 C C . LEU A 1 92 ? -3.334 -5.478 -8.570 1.00 92.50 92 LEU A C 1
ATOM 730 O O . LEU A 1 92 ? -4.483 -5.814 -8.833 1.00 92.50 92 LEU A O 1
ATOM 734 N N . SER A 1 93 ? -2.296 -5.815 -9.343 1.00 95.19 93 SER A N 1
ATOM 735 C CA . SER A 1 93 ? -2.430 -6.614 -10.567 1.00 95.19 93 SER A CA 1
ATOM 736 C C . SER A 1 93 ? -1.977 -8.069 -10.411 1.00 95.19 93 SER A C 1
ATOM 738 O O . SER A 1 93 ? -2.388 -8.903 -11.209 1.00 95.19 93 SER A O 1
ATOM 740 N N . GLN A 1 94 ? -1.075 -8.366 -9.471 1.00 94.00 94 GLN A N 1
ATOM 741 C CA . GLN A 1 94 ? -0.312 -9.625 -9.441 1.00 94.00 94 GLN A CA 1
ATOM 742 C C . GLN A 1 94 ? -0.268 -10.304 -8.066 1.00 94.00 94 GLN A C 1
ATOM 744 O O . GLN A 1 94 ? 0.211 -11.432 -7.968 1.00 94.00 94 GLN A O 1
ATOM 749 N N . ALA A 1 95 ? -0.708 -9.641 -6.998 1.00 94.94 95 ALA A N 1
ATOM 750 C CA . ALA A 1 95 ? -0.616 -10.167 -5.642 1.00 94.94 95 ALA A CA 1
ATOM 751 C C . ALA A 1 95 ? -1.768 -9.655 -4.769 1.00 94.94 95 ALA A C 1
ATOM 753 O O . ALA A 1 95 ? -2.677 -8.972 -5.230 1.00 94.94 95 ALA A O 1
ATOM 754 N N . ASP A 1 96 ? -1.730 -9.998 -3.488 1.00 92.69 96 ASP A N 1
ATOM 755 C CA . ASP A 1 96 ? -2.660 -9.445 -2.517 1.00 92.69 96 ASP A CA 1
ATOM 756 C C . ASP A 1 96 ? -2.177 -8.051 -2.055 1.00 92.69 96 ASP A C 1
ATOM 758 O O . ASP A 1 96 ? -1.088 -7.945 -1.476 1.00 92.69 96 ASP A O 1
ATOM 762 N N . PRO A 1 97 ? -2.937 -6.964 -2.301 1.00 93.56 97 PRO A N 1
ATOM 763 C CA . PRO A 1 97 ? -2.583 -5.632 -1.814 1.00 93.56 97 PRO A CA 1
ATOM 764 C C . PRO A 1 97 ? -2.802 -5.474 -0.300 1.00 93.56 97 PRO A C 1
ATOM 766 O O . PRO A 1 97 ? -2.243 -4.550 0.300 1.00 93.56 97 PRO A O 1
ATOM 769 N N . THR A 1 98 ? -3.588 -6.357 0.323 1.00 93.69 98 THR A N 1
ATOM 770 C CA . THR A 1 98 ? -4.080 -6.235 1.703 1.00 93.69 98 THR A CA 1
ATOM 771 C C . THR A 1 98 ? -2.952 -6.050 2.726 1.00 93.69 98 THR A C 1
ATOM 773 O O . THR A 1 98 ? -3.009 -5.073 3.477 1.00 93.69 98 THR A O 1
ATOM 776 N N . PRO A 1 99 ? -1.873 -6.865 2.745 1.00 94.00 99 PRO A N 1
ATOM 777 C CA . PRO A 1 99 ? -0.823 -6.743 3.759 1.00 94.00 99 PRO A CA 1
ATOM 778 C C . PRO A 1 99 ? -0.069 -5.408 3.697 1.00 94.00 99 PRO A C 1
ATOM 780 O O . PRO A 1 99 ? 0.271 -4.835 4.734 1.00 94.00 99 PRO A O 1
ATOM 783 N N . LEU A 1 100 ? 0.181 -4.886 2.488 1.00 93.50 100 LEU A N 1
ATOM 784 C CA . LEU A 1 100 ? 0.867 -3.604 2.325 1.00 93.50 100 LEU A CA 1
ATOM 785 C C . LEU A 1 100 ? -0.041 -2.435 2.717 1.00 93.50 100 LEU A C 1
ATOM 787 O O . LEU A 1 100 ? 0.406 -1.530 3.420 1.00 93.50 100 LEU A O 1
ATOM 791 N N . LEU A 1 101 ? -1.301 -2.446 2.274 1.00 94.50 101 LEU A N 1
ATOM 792 C CA . LEU A 1 101 ? -2.257 -1.389 2.611 1.00 94.50 101 LEU A CA 1
ATOM 793 C C . LEU A 1 101 ? -2.513 -1.337 4.119 1.00 94.50 101 LEU A C 1
ATOM 795 O O . LEU A 1 101 ? -2.455 -0.256 4.704 1.00 94.50 101 LEU A O 1
ATOM 799 N N . PHE A 1 102 ? -2.676 -2.497 4.760 1.00 95.88 102 PHE A N 1
ATOM 800 C CA . PHE A 1 102 ? -2.780 -2.601 6.213 1.00 95.88 102 PHE A CA 1
ATOM 801 C C . PHE A 1 102 ? -1.578 -1.956 6.914 1.00 95.88 102 PHE A C 1
ATOM 803 O O . PHE A 1 102 ? -1.757 -1.159 7.838 1.00 95.88 102 PHE A O 1
ATOM 810 N N . HIS A 1 103 ? -0.354 -2.254 6.461 1.00 95.06 103 HIS A N 1
ATOM 811 C CA . HIS A 1 103 ? 0.860 -1.674 7.035 1.00 95.06 103 HIS A CA 1
ATOM 812 C C . HIS A 1 103 ? 0.894 -0.146 6.899 1.00 95.06 103 HIS A C 1
ATOM 814 O O . HIS A 1 103 ? 1.131 0.549 7.886 1.00 95.06 103 HIS A O 1
ATOM 820 N N . LEU A 1 104 ? 0.620 0.379 5.700 1.00 94.44 104 LEU A N 1
ATOM 821 C CA . LEU A 1 104 ? 0.647 1.820 5.432 1.00 94.44 104 LEU A CA 1
ATOM 822 C C . LEU A 1 104 ? -0.419 2.570 6.243 1.00 94.44 104 LEU A C 1
ATOM 824 O O . LEU A 1 104 ? -0.123 3.603 6.841 1.00 94.44 104 LEU A O 1
ATOM 828 N N . CYS A 1 105 ? -1.644 2.044 6.316 1.00 95.81 105 CYS A N 1
ATOM 829 C CA . CYS A 1 105 ? -2.710 2.648 7.114 1.00 95.81 105 CYS A CA 1
ATOM 830 C C . CYS A 1 105 ? -2.391 2.605 8.615 1.00 95.81 105 CYS A C 1
ATOM 832 O O . CYS A 1 105 ? -2.571 3.608 9.307 1.00 95.81 105 CYS A O 1
ATOM 834 N N . SER A 1 106 ? -1.875 1.476 9.111 1.00 95.69 106 SER A N 1
ATOM 835 C CA . SER A 1 106 ? -1.476 1.325 10.518 1.00 95.69 106 SER A CA 1
ATOM 836 C C . SER A 1 106 ? -0.363 2.293 10.894 1.00 95.69 106 SER A C 1
ATOM 838 O O . SER A 1 106 ? -0.393 2.902 11.960 1.00 95.69 106 SER A O 1
ATOM 840 N N . GLU A 1 107 ? 0.604 2.485 10.003 1.00 94.88 107 GLU A N 1
ATOM 841 C CA . GLU A 1 107 ? 1.671 3.446 10.218 1.00 94.88 107 GLU A CA 1
ATOM 842 C C . GLU A 1 107 ? 1.145 4.882 10.310 1.00 94.88 107 GLU A C 1
ATOM 844 O O . GLU A 1 107 ? 1.496 5.593 11.253 1.00 94.88 107 GLU A O 1
ATOM 849 N N . VAL A 1 108 ? 0.284 5.300 9.377 1.00 95.62 108 VAL A N 1
ATOM 850 C CA . VAL A 1 108 ? -0.348 6.626 9.429 1.00 95.62 108 VAL A CA 1
ATOM 851 C C . VAL A 1 108 ? -1.107 6.784 10.745 1.00 95.62 108 VAL A C 1
ATOM 853 O O . VAL A 1 108 ? -0.901 7.765 11.454 1.00 95.62 108 VAL A O 1
ATOM 856 N N . CYS A 1 109 ? -1.894 5.779 11.139 1.00 96.69 109 CYS A N 1
ATOM 857 C CA . CYS A 1 109 ? -2.618 5.767 12.410 1.00 96.69 109 CYS A CA 1
ATOM 858 C C . CYS A 1 109 ? -1.709 5.996 13.629 1.00 96.69 109 CYS A C 1
ATOM 860 O O . CYS A 1 109 ? -2.102 6.712 14.550 1.00 96.69 109 CYS A O 1
ATOM 862 N N . CYS A 1 110 ? -0.500 5.432 13.632 1.00 95.00 110 CYS A N 1
ATOM 863 C CA . CYS A 1 110 ? 0.485 5.628 14.698 1.00 95.00 110 CYS A CA 1
ATOM 864 C C . CYS A 1 110 ? 1.163 7.008 14.666 1.00 95.00 110 CYS A C 1
ATOM 866 O O . CYS A 1 110 ? 1.608 7.486 15.706 1.00 95.00 110 CYS A O 1
ATOM 868 N N . GLN A 1 111 ? 1.269 7.639 13.495 1.00 95.38 111 GLN A N 1
ATOM 869 C CA . GLN A 1 111 ? 1.912 8.949 13.325 1.00 95.38 111 GLN A CA 1
ATOM 870 C C . GLN A 1 111 ? 0.970 10.131 13.598 1.00 95.38 111 GLN A C 1
ATOM 872 O O . GLN A 1 111 ? 1.437 11.252 13.804 1.00 95.38 111 GLN A O 1
ATOM 877 N N . LEU A 1 112 ? -0.347 9.905 13.604 1.00 96.31 112 LEU A N 1
ATOM 878 C CA . LEU A 1 112 ? -1.333 10.942 13.897 1.00 96.31 112 LEU A CA 1
ATOM 879 C C . LEU A 1 112 ? -1.160 11.494 15.322 1.00 96.31 112 LEU A C 1
ATOM 881 O O . LEU A 1 112 ? -1.249 10.767 16.309 1.00 96.31 112 LEU A O 1
ATOM 885 N N . SER A 1 113 ? -0.994 12.814 15.433 1.00 92.31 113 SER A N 1
ATOM 886 C CA . SER A 1 113 ? -0.866 13.508 16.722 1.00 92.31 113 SER A CA 1
ATOM 887 C C . SER A 1 113 ? -2.190 13.609 17.484 1.00 92.31 113 SER A C 1
ATOM 889 O O . SER A 1 113 ? -2.189 13.694 18.711 1.00 92.31 113 SER A O 1
ATOM 891 N N . SER A 1 114 ? -3.321 13.595 16.770 1.00 96.06 114 SER A N 1
ATOM 892 C CA . SER A 1 114 ? -4.667 13.681 17.338 1.00 96.06 114 SER A CA 1
ATOM 893 C C . SER A 1 114 ? -5.186 12.297 17.741 1.00 96.06 114 SER A C 1
ATOM 895 O O . SER A 1 114 ? -5.486 11.475 16.870 1.00 96.06 114 SER A O 1
ATOM 897 N N . PRO A 1 115 ? -5.427 12.039 19.042 1.00 93.44 115 PRO A N 1
ATOM 898 C CA . PRO A 1 115 ? -5.976 10.763 19.498 1.00 93.44 115 PRO A CA 1
ATOM 899 C C . PRO A 1 115 ? -7.394 10.491 18.983 1.00 93.44 115 PRO A C 1
ATOM 901 O O . PRO A 1 115 ? -7.857 9.354 18.983 1.00 93.44 115 PRO A O 1
ATOM 904 N N . LYS A 1 116 ? -8.135 11.541 18.608 1.00 96.81 116 LYS A N 1
ATOM 905 C CA . LYS A 1 116 ? -9.490 11.404 18.064 1.00 96.81 116 LYS A CA 1
ATOM 906 C C . LYS A 1 116 ? -9.446 10.852 16.642 1.00 96.81 116 LYS A C 1
ATOM 908 O O . LYS A 1 116 ? -10.211 9.947 16.327 1.00 96.81 116 LYS A O 1
ATOM 913 N N . GLU A 1 117 ? -8.558 11.395 15.818 1.00 96.38 117 GLU A N 1
ATOM 914 C CA . GLU A 1 117 ? -8.396 10.986 14.425 1.00 96.38 117 GLU A CA 1
ATOM 915 C C . GLU A 1 117 ? -7.719 9.619 14.327 1.00 96.38 117 GLU A C 1
ATOM 917 O O . GLU A 1 117 ? -8.189 8.773 13.571 1.00 96.38 117 GLU A O 1
ATOM 922 N N . SER A 1 118 ? -6.707 9.344 15.161 1.00 96.62 118 SER A N 1
ATOM 923 C CA . SER A 1 118 ? -6.074 8.021 15.194 1.00 96.62 118 SER A CA 1
ATOM 924 C C . SER A 1 118 ? -7.067 6.931 15.592 1.00 96.62 118 SER A C 1
ATOM 926 O O . SER A 1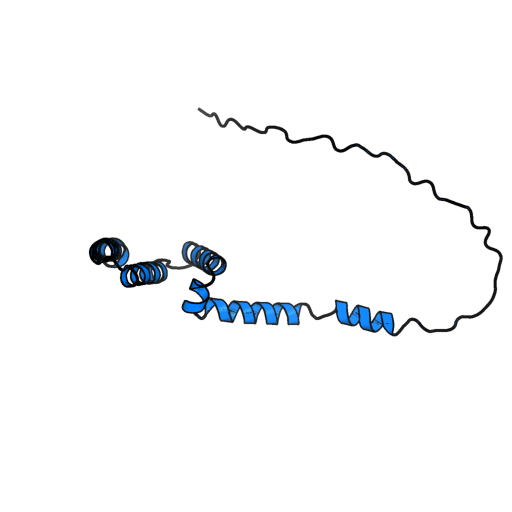 118 ? -7.124 5.889 14.951 1.00 96.62 118 SER A O 1
ATOM 928 N N . ARG A 1 119 ? -7.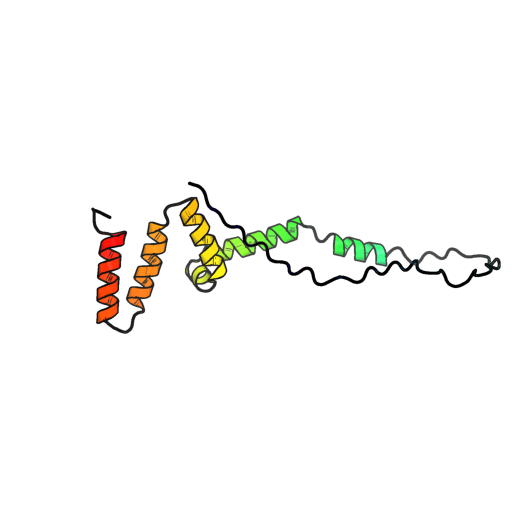940 7.177 16.581 1.00 96.81 119 ARG A N 1
ATOM 929 C CA . ARG A 1 119 ? -9.009 6.227 16.936 1.00 96.81 119 ARG A CA 1
ATOM 930 C C . ARG A 1 119 ? -10.037 6.032 15.827 1.00 96.81 119 ARG A C 1
ATOM 932 O O . ARG A 1 119 ? -10.546 4.924 15.689 1.00 96.81 119 ARG A O 1
ATOM 939 N N . ALA A 1 120 ? -10.380 7.082 15.083 1.00 96.75 120 ALA A N 1
ATOM 940 C CA . ALA A 1 120 ? -11.287 6.954 13.946 1.00 96.75 120 ALA A CA 1
ATOM 941 C C . ALA A 1 120 ? -10.660 6.058 12.869 1.00 96.75 120 ALA A C 1
ATOM 943 O O . ALA A 1 120 ? -11.242 5.033 12.526 1.00 96.75 120 ALA A O 1
ATOM 944 N N . LEU A 1 121 ? -9.423 6.363 12.470 1.00 97.00 121 LEU A N 1
ATOM 945 C CA . LEU A 1 121 ? -8.684 5.582 11.483 1.00 97.00 121 LEU A CA 1
ATOM 946 C C . LEU A 1 121 ? -8.431 4.138 11.944 1.00 97.00 121 LEU A C 1
ATOM 948 O O . LEU A 1 121 ? -8.540 3.218 11.146 1.00 97.00 121 LEU A O 1
ATOM 952 N N . ALA A 1 122 ? -8.152 3.906 13.230 1.00 96.62 122 ALA A N 1
ATOM 953 C CA . ALA A 1 122 ? -8.000 2.560 13.782 1.00 96.62 122 ALA A CA 1
ATOM 954 C C . ALA A 1 122 ? -9.283 1.725 13.650 1.00 96.62 122 ALA A C 1
ATOM 956 O O . ALA A 1 122 ? -9.208 0.525 13.388 1.00 96.62 122 ALA A O 1
ATOM 957 N N . ARG A 1 123 ? -10.462 2.346 13.814 1.00 96.31 123 ARG A N 1
ATOM 958 C CA . ARG A 1 123 ? -11.741 1.657 13.589 1.00 96.31 123 ARG A CA 1
ATOM 959 C C . ARG A 1 123 ? -11.952 1.324 12.118 1.00 96.31 123 ARG A C 1
ATOM 961 O O . ARG A 1 123 ? -12.414 0.224 11.832 1.00 96.31 123 ARG A O 1
ATOM 968 N N . ASP A 1 124 ? -11.567 2.221 11.218 1.00 96.62 124 ASP A N 1
ATOM 969 C CA . ASP A 1 124 ? -11.635 1.961 9.779 1.00 96.62 124 ASP A CA 1
ATOM 970 C C . ASP A 1 124 ? -10.669 0.834 9.383 1.00 96.62 124 ASP A C 1
ATOM 972 O O . ASP A 1 124 ? -11.067 -0.107 8.705 1.00 96.62 124 ASP A O 1
ATOM 976 N N . ILE A 1 125 ? -9.429 0.853 9.887 1.00 96.62 125 ILE A N 1
ATOM 977 C CA . ILE A 1 125 ? -8.434 -0.214 9.679 1.00 96.62 125 ILE A CA 1
ATOM 978 C C . ILE A 1 125 ? -8.971 -1.561 10.157 1.00 96.62 125 ILE A C 1
ATOM 980 O O . ILE A 1 125 ? -8.849 -2.558 9.448 1.00 96.62 125 ILE A O 1
ATOM 984 N N . TRP A 1 126 ? -9.569 -1.595 11.349 1.00 94.75 126 TRP A N 1
ATOM 985 C CA . TRP A 1 126 ? -10.179 -2.809 11.875 1.00 94.75 126 TRP A CA 1
ATOM 986 C C . TRP A 1 126 ? -11.283 -3.322 10.947 1.00 94.75 126 TRP A C 1
ATOM 988 O O . TRP A 1 126 ? -11.267 -4.492 10.575 1.00 94.75 126 TRP A O 1
ATOM 998 N N . GLY A 1 127 ? -12.204 -2.445 10.542 1.00 95.38 127 GLY A N 1
ATOM 999 C CA . GLY A 1 127 ? -13.328 -2.805 9.677 1.00 95.38 127 GLY A CA 1
ATOM 1000 C C . GLY A 1 127 ? -12.926 -3.226 8.263 1.00 95.38 127 GLY A C 1
ATOM 1001 O O . GLY A 1 127 ? -13.622 -4.037 7.671 1.00 95.38 127 GLY A O 1
ATOM 1002 N N . ILE A 1 128 ? -11.822 -2.701 7.725 1.00 94.12 128 ILE A N 1
ATOM 1003 C CA . ILE A 1 128 ? -11.364 -2.997 6.358 1.00 94.12 128 ILE A CA 1
ATOM 1004 C C . ILE A 1 128 ? -10.485 -4.252 6.303 1.00 94.12 128 ILE A C 1
ATOM 1006 O O . ILE A 1 128 ? -10.546 -4.986 5.325 1.00 94.12 128 ILE A O 1
ATOM 1010 N N . PHE A 1 129 ? -9.630 -4.483 7.306 1.00 94.38 129 PHE A N 1
ATOM 1011 C CA . PHE A 1 129 ? -8.561 -5.488 7.203 1.00 94.38 129 PHE A CA 1
ATOM 1012 C C . PHE A 1 129 ? -8.657 -6.641 8.209 1.00 94.38 129 PHE A C 1
ATOM 1014 O O . PHE A 1 129 ? -7.998 -7.659 8.010 1.00 94.38 129 PHE A O 1
ATOM 1021 N N . LEU A 1 130 ? -9.387 -6.477 9.319 1.00 91.88 130 LEU A N 1
ATOM 1022 C CA . LEU A 1 130 ? -9.360 -7.426 10.444 1.00 91.88 130 LEU A CA 1
ATOM 1023 C C . LEU A 1 130 ? -10.731 -8.000 10.803 1.00 91.88 130 LEU A C 1
ATOM 1025 O O . LEU A 1 130 ? -10.796 -9.064 11.426 1.00 91.88 130 LEU A O 1
ATOM 1029 N N . ASP A 1 131 ? -11.817 -7.310 10.455 1.00 91.88 131 ASP A N 1
ATOM 1030 C CA . ASP A 1 131 ? -13.153 -7.839 10.670 1.00 91.88 131 ASP A CA 1
ATOM 1031 C C . ASP A 1 131 ? -13.382 -9.072 9.792 1.00 91.88 131 ASP A C 1
ATOM 1033 O O . ASP A 1 131 ? -13.009 -9.115 8.624 1.00 91.88 131 ASP A O 1
ATOM 1037 N N . ARG A 1 132 ? -14.006 -10.108 10.358 1.00 70.62 132 ARG A N 1
ATOM 1038 C CA . ARG A 1 132 ? -14.146 -11.418 9.691 1.00 70.62 132 ARG A CA 1
ATOM 1039 C C . ARG A 1 132 ? -15.114 -11.382 8.504 1.00 70.62 132 ARG A C 1
ATOM 1041 O O . ARG A 1 132 ? -15.246 -12.388 7.814 1.00 70.62 132 ARG A O 1
ATOM 1048 N N . GLY A 1 133 ? -15.829 -10.270 8.336 1.00 68.69 133 GLY A N 1
ATOM 1049 C CA . GLY A 1 133 ? -16.737 -10.011 7.223 1.00 68.69 133 GLY A CA 1
ATOM 1050 C C . GLY A 1 133 ? -16.169 -9.104 6.128 1.00 68.69 133 GLY A C 1
ATOM 1051 O O . GLY A 1 133 ? -16.935 -8.756 5.232 1.00 68.69 133 GLY A O 1
ATOM 1052 N N . ALA A 1 134 ? -14.898 -8.699 6.223 1.00 55.97 134 ALA A N 1
ATOM 1053 C CA . ALA A 1 134 ? -14.216 -7.836 5.257 1.00 55.97 134 ALA A CA 1
ATOM 1054 C C . ALA A 1 134 ? -13.525 -8.627 4.135 1.00 55.97 134 ALA A C 1
ATOM 1056 O O . ALA A 1 134 ? -13.036 -9.749 4.411 1.00 55.97 134 ALA A O 1
#

Organism: Erithacus rubecula (NCBI:txid37610)

pLDDT: mean 72.7, std 21.45, range [35.66, 97.0]

Secondary structure (DSSP, 8-state):
--------------------PPPPP----------------SHHHHHHHHHHTS-HHHHHHHHHHHHHHHHS-HHHHHT-HHHHHHHHHHHHHHS--HHHHHHHHHHHHHH-S-HHHHHHHHHHHHHHHTSTT-

Foldseek 3Di:
DDDDDDDPDDPPDDDDPPPDDDDDDDDDPDDDDDDDDDDDDDPVVVVVVVVVPPPVVVVVVVVVVVLVVQVVDPVSVVVPVVSVVVVCVCCVVPHPCQVVVLVVLLVVLVVDPDPVVSVVSVVVSCVPRPPPVD

Sequence (134 aa):
DLGFRAVEGEVFRSLPTLSGSPQLPGSFSMDSQDGEAGLESTEVRGEIWEKFQESPEKNWGKIRKNFDSVFQDLGRLKSRPAHLAVFLRFLLSQADPTPLLFHLCSEVCCQLSSPKESRALARDIWGIFLDRGA

InterPro domains:
  IPR015212 Regulator of G protein signalling-like domain [PF09128] (68-134)
  IPR036305 RGS domain superfamily [SSF48097] (68-134)
  IPR044926 RGS, subdomain 2 [G3DSA:1.10.167.10] (40-134)

Radius of gyration: 32.23 Å; chains: 1; bounding box: 81×39×79 Å